Protein AF-A0A2H9MY84-F1 (afdb_monomer_lite)

Radius of gyration: 18.37 Å; chains: 1; bounding box: 45×48×30 Å

Structure (mmCIF, N/CA/C/O backbone):
data_AF-A0A2H9MY84-F1
#
_entry.id   AF-A0A2H9MY84-F1
#
loop_
_atom_site.group_PDB
_atom_site.id
_atom_site.type_symbol
_atom_site.label_atom_id
_atom_site.label_alt_id
_atom_site.label_comp_id
_atom_site.label_asym_id
_atom_site.label_entity_id
_atom_site.label_seq_id
_atom_site.pdbx_PDB_ins_code
_atom_site.Cartn_x
_atom_site.Cartn_y
_atom_site.Cartn_z
_atom_site.occupancy
_atom_site.B_iso_or_equiv
_atom_site.auth_seq_id
_atom_site.auth_comp_id
_atom_site.auth_asym_id
_atom_site.auth_atom_id
_atom_site.pdbx_PDB_model_num
ATOM 1 N N . MET A 1 1 ? -8.212 3.676 18.252 1.00 85.38 1 MET A N 1
ATOM 2 C CA . MET A 1 1 ? -8.146 3.739 16.785 1.00 85.38 1 MET A CA 1
ATOM 3 C C . MET A 1 1 ? -7.149 2.709 16.282 1.00 85.38 1 MET A C 1
ATOM 5 O O . MET A 1 1 ? -5.976 2.780 16.641 1.00 85.38 1 MET A O 1
ATOM 9 N N . LEU A 1 2 ? -7.628 1.711 15.543 1.00 94.31 2 LEU A N 1
ATOM 10 C CA . LEU A 1 2 ? -6.780 0.722 14.876 1.00 94.31 2 LEU A CA 1
ATOM 11 C C . LEU A 1 2 ? -6.131 1.348 13.636 1.00 94.31 2 LEU A C 1
ATOM 13 O O . LEU A 1 2 ? -6.719 2.222 13.009 1.00 94.31 2 LEU A O 1
ATOM 17 N N . LYS A 1 3 ? -4.930 0.895 13.271 1.00 95.75 3 LYS A N 1
ATOM 18 C CA . LYS A 1 3 ? -4.235 1.359 12.063 1.00 95.75 3 LYS A CA 1
ATOM 19 C C . LYS A 1 3 ? -3.980 0.186 11.133 1.00 95.75 3 LYS A C 1
ATOM 21 O O . LYS A 1 3 ? -3.356 -0.793 11.543 1.00 95.75 3 LYS A O 1
ATOM 26 N N . ILE A 1 4 ? -4.428 0.291 9.888 1.00 96.38 4 ILE A N 1
ATOM 27 C CA . ILE A 1 4 ? -4.256 -0.742 8.866 1.00 96.38 4 ILE A CA 1
ATOM 28 C C . ILE A 1 4 ? -3.284 -0.224 7.812 1.00 96.38 4 ILE A C 1
ATOM 30 O O . ILE A 1 4 ? -3.581 0.726 7.097 1.00 96.38 4 ILE A O 1
ATOM 34 N N . GLY A 1 5 ? -2.120 -0.860 7.698 1.00 95.56 5 GLY A N 1
ATOM 35 C CA . GLY A 1 5 ? -1.169 -0.578 6.623 1.00 95.56 5 GLY A CA 1
ATOM 36 C C . GLY A 1 5 ? -1.464 -1.424 5.384 1.00 95.56 5 GLY A C 1
ATOM 37 O O . GLY A 1 5 ? -1.414 -2.651 5.454 1.00 95.56 5 GLY A O 1
ATOM 38 N N . GLN A 1 6 ? -1.727 -0.788 4.242 1.00 94.94 6 GLN A N 1
ATOM 39 C CA . GLN A 1 6 ? -1.924 -1.448 2.951 1.00 94.94 6 GLN A CA 1
ATOM 40 C C . GLN A 1 6 ? -0.761 -1.153 2.003 1.00 94.94 6 GLN A C 1
ATOM 42 O O . GLN A 1 6 ? -0.557 -0.021 1.569 1.00 94.94 6 GLN A O 1
ATOM 47 N N . PHE A 1 7 ? -0.020 -2.196 1.633 1.00 93.19 7 PHE A N 1
ATOM 48 C CA . PHE A 1 7 ? 1.069 -2.106 0.663 1.00 93.19 7 PHE A CA 1
ATOM 49 C C . PHE A 1 7 ? 0.544 -2.404 -0.740 1.00 93.19 7 PHE A C 1
ATOM 51 O O . PHE A 1 7 ? 0.181 -3.540 -1.044 1.00 93.19 7 PHE A O 1
ATOM 58 N N . ILE A 1 8 ? 0.518 -1.394 -1.612 1.00 92.69 8 ILE A N 1
ATOM 59 C CA . ILE A 1 8 ? -0.011 -1.529 -2.973 1.00 92.69 8 ILE A CA 1
ATOM 60 C C . ILE A 1 8 ? 1.125 -1.452 -3.989 1.00 92.69 8 ILE A C 1
ATOM 62 O O . ILE A 1 8 ? 1.568 -0.385 -4.395 1.00 92.69 8 ILE A O 1
ATOM 66 N N . TYR A 1 9 ? 1.588 -2.615 -4.434 1.00 89.06 9 TYR A N 1
ATOM 67 C CA . TYR A 1 9 ? 2.607 -2.707 -5.470 1.00 89.06 9 TYR A CA 1
ATOM 68 C C . TYR A 1 9 ? 2.139 -2.180 -6.835 1.00 89.06 9 TYR A C 1
ATOM 70 O O . TYR A 1 9 ? 1.037 -2.539 -7.267 1.00 89.06 9 TYR A O 1
ATOM 78 N N . PRO A 1 10 ? 2.995 -1.452 -7.579 1.00 86.69 10 PRO A N 1
ATOM 79 C CA . PRO A 1 10 ? 2.692 -0.919 -8.909 1.00 86.69 10 PRO A CA 1
ATOM 80 C C . PRO A 1 10 ? 2.840 -1.959 -10.039 1.00 86.69 10 PRO A C 1
ATOM 82 O O . PRO A 1 10 ? 3.166 -1.605 -11.168 1.00 86.69 10 PRO A O 1
ATOM 85 N N . TRP A 1 11 ? 2.616 -3.252 -9.774 1.00 77.31 11 TRP A N 1
ATOM 86 C CA . TRP A 1 11 ? 2.831 -4.354 -10.737 1.00 77.31 11 TRP A CA 1
ATOM 87 C C . TRP A 1 11 ? 1.660 -4.542 -11.719 1.00 77.31 11 TRP A C 1
ATOM 89 O O . TRP A 1 11 ? 1.307 -5.660 -12.087 1.00 77.31 11 TRP A O 1
ATOM 99 N N . GLY A 1 12 ? 1.029 -3.439 -12.121 1.00 68.75 12 GLY A N 1
ATOM 100 C CA . GLY A 1 12 ? -0.174 -3.417 -12.949 1.00 68.75 12 GLY A CA 1
ATOM 101 C C . GLY A 1 12 ? -1.451 -3.079 -12.173 1.00 68.75 12 GLY A C 1
ATOM 102 O O . GLY A 1 12 ? -1.505 -3.095 -10.943 1.00 68.75 12 GLY A O 1
ATOM 103 N N . SER A 1 13 ? -2.513 -2.760 -12.917 1.00 82.00 13 SER A N 1
ATOM 104 C CA . SER A 1 13 ? -3.777 -2.244 -12.367 1.00 82.00 13 SER A CA 1
ATOM 105 C C . SER A 1 13 ? -4.520 -3.237 -11.469 1.00 82.00 13 SER A C 1
ATOM 107 O O . SER A 1 13 ? -5.223 -2.820 -10.553 1.00 82.00 13 SER A O 1
ATOM 109 N N . GLY A 1 14 ? -4.346 -4.544 -11.686 1.00 89.69 14 GLY A N 1
ATOM 110 C CA . GLY A 1 14 ? -5.095 -5.576 -10.966 1.00 89.69 14 GLY A CA 1
ATOM 111 C C . GLY A 1 14 ? -4.817 -5.619 -9.462 1.00 89.69 14 GLY A C 1
ATOM 112 O O . GLY A 1 14 ? -5.733 -5.892 -8.687 1.00 89.69 14 GLY A O 1
ATOM 113 N N . HIS A 1 15 ? -3.584 -5.334 -9.030 1.00 90.31 15 HIS A N 1
ATOM 114 C CA . HIS A 1 15 ? -3.273 -5.293 -7.600 1.00 90.31 15 HIS A CA 1
ATOM 115 C C . HIS A 1 15 ? -3.958 -4.101 -6.926 1.00 90.31 15 HIS A C 1
ATOM 117 O O . HIS A 1 15 ? -4.677 -4.286 -5.947 1.00 90.31 15 HIS A O 1
ATOM 123 N N . TYR A 1 16 ? -3.834 -2.913 -7.523 1.00 93.25 16 TYR A N 1
ATOM 124 C CA . TYR A 1 16 ? -4.531 -1.711 -7.072 1.00 93.25 16 TYR A CA 1
ATOM 125 C C . TYR A 1 16 ? -6.046 -1.929 -6.959 1.00 93.25 16 TYR A C 1
ATOM 127 O O . TYR A 1 16 ? -6.618 -1.690 -5.899 1.00 93.25 16 TYR A O 1
ATOM 135 N N . SER A 1 17 ? -6.697 -2.448 -8.006 1.00 95.00 17 SER A N 1
ATOM 136 C CA . SER A 1 17 ? -8.149 -2.665 -8.001 1.00 95.00 17 SER A CA 1
ATOM 137 C C . SER A 1 17 ? -8.608 -3.605 -6.882 1.00 95.00 17 SER A C 1
ATOM 139 O O . SER A 1 17 ? -9.628 -3.342 -6.250 1.00 95.00 17 SER A O 1
ATOM 141 N N . ARG A 1 18 ? -7.853 -4.675 -6.595 1.00 95.12 18 ARG A N 1
ATOM 142 C CA . ARG A 1 18 ? -8.177 -5.598 -5.496 1.00 95.12 18 ARG A CA 1
ATOM 143 C C . ARG A 1 18 ? -8.008 -4.954 -4.123 1.00 95.12 18 ARG A C 1
ATOM 145 O O . ARG A 1 18 ? -8.864 -5.156 -3.271 1.00 95.12 18 ARG A O 1
ATOM 152 N N . MET A 1 19 ? -6.956 -4.162 -3.927 1.00 95.62 19 MET A N 1
ATOM 153 C CA . MET A 1 19 ? -6.737 -3.450 -2.663 1.00 95.62 19 MET A CA 1
ATOM 154 C C . MET A 1 19 ? -7.811 -2.383 -2.423 1.00 95.62 19 MET A C 1
ATOM 156 O O . MET A 1 19 ? -8.315 -2.261 -1.314 1.00 95.62 19 MET A O 1
ATOM 160 N N . MET A 1 20 ? -8.258 -1.682 -3.470 1.00 95.88 20 MET A N 1
ATOM 161 C CA . MET A 1 20 ? -9.398 -0.763 -3.360 1.00 95.88 20 MET A CA 1
ATOM 162 C C . MET A 1 20 ? -10.692 -1.495 -3.001 1.00 95.88 20 MET A C 1
ATOM 164 O O . MET A 1 20 ? -11.418 -1.041 -2.123 1.00 95.88 20 MET A O 1
ATOM 16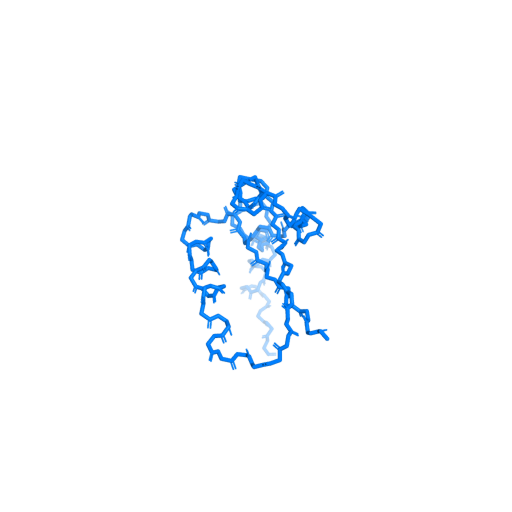8 N N . ARG A 1 21 ? -10.952 -2.654 -3.621 1.00 96.69 21 ARG A N 1
ATOM 169 C CA . ARG A 1 21 ? -12.130 -3.462 -3.289 1.00 96.69 21 ARG A CA 1
ATOM 170 C C . ARG A 1 21 ? -12.088 -3.987 -1.854 1.00 96.69 21 ARG A C 1
ATOM 172 O O . ARG A 1 21 ? -13.126 -4.032 -1.208 1.00 96.69 21 ARG A O 1
ATOM 179 N N . LEU A 1 22 ? -10.910 -4.376 -1.363 1.00 95.75 22 LEU A N 1
ATOM 180 C CA . LEU A 1 22 ? -10.713 -4.727 0.042 1.00 95.75 22 LEU A CA 1
ATOM 181 C C . LEU A 1 22 ? -11.053 -3.534 0.940 1.00 95.75 22 LEU A C 1
ATOM 183 O O . LEU A 1 22 ? -11.819 -3.694 1.880 1.00 95.75 22 LEU A O 1
ATOM 187 N N . ASN A 1 23 ? -10.532 -2.347 0.621 1.00 95.62 23 ASN A N 1
ATOM 188 C CA . ASN A 1 23 ? -10.763 -1.140 1.408 1.00 95.62 23 ASN A CA 1
ATOM 189 C C . ASN A 1 23 ? -12.253 -0.806 1.568 1.00 95.62 23 ASN A C 1
ATOM 191 O O . ASN A 1 23 ? -12.679 -0.454 2.658 1.00 95.62 23 ASN A O 1
ATOM 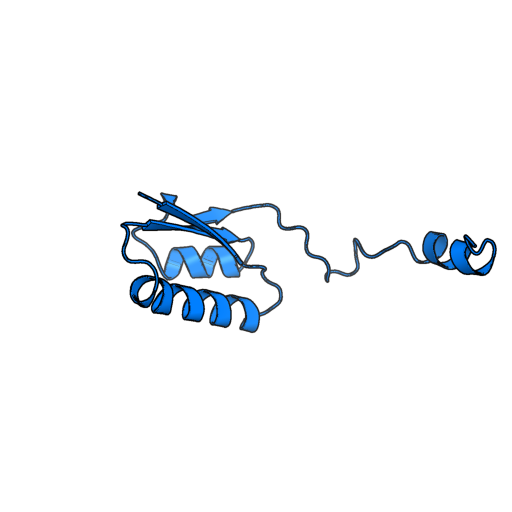195 N N . GLU A 1 24 ? -13.040 -0.966 0.501 1.00 95.31 24 GLU A N 1
ATOM 196 C CA . GLU A 1 24 ? -14.493 -0.732 0.508 1.00 95.31 24 GLU A CA 1
ATOM 197 C C . GLU A 1 24 ? -15.263 -1.658 1.454 1.00 95.31 24 GLU A C 1
ATOM 199 O O . GLU A 1 24 ? -16.337 -1.287 1.908 1.00 95.31 24 GLU A O 1
ATOM 204 N N . VAL A 1 25 ? -14.756 -2.865 1.718 1.00 96.81 25 VAL A N 1
ATOM 205 C CA . VAL A 1 25 ? -15.465 -3.854 2.542 1.00 96.81 25 VAL A CA 1
ATOM 206 C C . VAL A 1 25 ? -14.940 -3.925 3.973 1.00 96.81 25 VAL A C 1
ATOM 208 O O . VAL A 1 25 ? -15.522 -4.635 4.781 1.00 96.81 25 VAL A O 1
ATOM 211 N N . LEU A 1 26 ? -13.852 -3.228 4.327 1.00 95.62 26 LEU A N 1
ATOM 212 C CA . LEU A 1 26 ? -13.263 -3.324 5.673 1.00 95.62 26 LEU A CA 1
ATOM 213 C C . LEU A 1 26 ? -14.242 -2.894 6.776 1.00 95.62 26 LEU A C 1
ATOM 215 O O . LEU A 1 26 ? -14.309 -3.551 7.816 1.00 95.62 26 LEU A O 1
ATOM 219 N N . GLU A 1 27 ? -15.035 -1.850 6.528 1.00 93.19 27 GLU A N 1
ATOM 220 C CA . GLU A 1 27 ? -16.030 -1.318 7.474 1.00 93.19 27 GLU A CA 1
ATOM 221 C C . GLU A 1 27 ? -17.156 -2.324 7.789 1.00 93.19 27 GLU A C 1
ATOM 223 O O . GLU A 1 27 ? -17.742 -2.312 8.877 1.00 93.19 27 GLU A O 1
ATOM 228 N N . ASP A 1 28 ? -17.422 -3.272 6.885 1.00 96.81 28 ASP A N 1
ATOM 229 C CA . ASP A 1 28 ? -18.428 -4.313 7.110 1.00 96.81 28 ASP A CA 1
ATOM 230 C C . ASP A 1 28 ? -17.979 -5.321 8.181 1.00 96.81 28 ASP A C 1
ATOM 232 O O . ASP A 1 28 ? -18.821 -5.881 8.896 1.00 96.81 28 ASP A O 1
ATOM 236 N N . TYR A 1 29 ? -16.667 -5.532 8.330 1.00 96.19 29 TYR A N 1
ATOM 237 C CA . TYR A 1 29 ? -16.090 -6.583 9.178 1.00 96.19 29 TYR A CA 1
ATOM 238 C C . TYR A 1 29 ? -15.394 -6.057 10.435 1.00 96.19 29 TYR A C 1
ATOM 240 O O . TYR A 1 29 ? -15.395 -6.753 11.449 1.00 96.19 29 TYR A O 1
ATOM 248 N N . ILE A 1 30 ? -14.829 -4.850 10.400 1.00 95.75 30 ILE A N 1
ATOM 249 C CA . ILE A 1 30 ? -14.148 -4.232 11.545 1.00 95.75 30 ILE A CA 1
ATOM 250 C C . ILE A 1 30 ? -15.122 -3.255 12.204 1.00 95.75 30 ILE A C 1
ATOM 252 O O . ILE A 1 30 ? -15.574 -2.306 11.570 1.00 95.75 30 ILE A O 1
ATOM 256 N N . LYS A 1 31 ? -15.500 -3.522 13.460 1.00 93.94 31 LYS A N 1
ATOM 257 C CA . LYS A 1 31 ? -16.505 -2.724 14.192 1.00 93.94 31 LYS A CA 1
ATOM 258 C C . LYS A 1 31 ? -15.883 -1.609 15.020 1.00 93.94 31 LYS A C 1
ATOM 260 O O . LYS A 1 31 ? -16.575 -0.669 15.402 1.00 93.94 31 LYS A O 1
ATOM 265 N N . GLU A 1 32 ? -14.595 -1.717 15.302 1.00 95.69 32 GLU A N 1
ATOM 266 C CA . GLU A 1 32 ? -13.800 -0.682 15.935 1.00 95.69 32 GLU A CA 1
ATOM 267 C C . GLU A 1 32 ? -13.451 0.429 14.941 1.00 95.69 32 GLU A C 1
ATOM 269 O O . GLU A 1 32 ? -13.294 0.195 13.748 1.00 95.69 32 GLU A O 1
ATOM 274 N N . GLU A 1 33 ? -13.258 1.644 15.445 1.00 96.00 33 GLU A N 1
ATOM 275 C CA . GLU A 1 33 ? -12.745 2.756 14.646 1.00 96.00 33 GLU A CA 1
ATOM 276 C C . GLU A 1 33 ? -11.314 2.463 14.158 1.00 96.00 33 GLU A C 1
ATOM 278 O O . GLU A 1 33 ? -10.415 2.165 14.964 1.00 96.00 33 GLU A O 1
ATOM 283 N N . PHE A 1 34 ? -11.094 2.579 12.846 1.00 95.62 34 PHE A N 1
ATOM 284 C CA . PHE A 1 34 ? -9.801 2.351 12.211 1.00 95.62 34 PHE A CA 1
ATOM 285 C C . PHE A 1 34 ? -9.465 3.398 11.147 1.00 95.62 34 PHE A C 1
ATOM 287 O O . PHE A 1 34 ? -10.346 3.994 10.537 1.00 95.62 34 PHE A O 1
ATOM 294 N N . GLU A 1 35 ? -8.168 3.573 10.903 1.00 95.94 35 GLU A N 1
ATOM 295 C CA . GLU A 1 35 ? -7.624 4.346 9.786 1.00 95.94 35 GLU A CA 1
ATOM 296 C C . GLU A 1 35 ? -6.802 3.444 8.859 1.00 95.94 35 GLU A C 1
ATOM 298 O O . GLU A 1 35 ? -6.153 2.486 9.302 1.00 95.94 35 GLU A O 1
ATOM 303 N N . VAL A 1 36 ? -6.818 3.751 7.561 1.00 96.69 36 VAL A N 1
ATOM 304 C CA . VAL A 1 36 ? -6.068 3.005 6.549 1.00 96.69 36 VAL A CA 1
ATOM 305 C C . VAL A 1 36 ? -4.940 3.867 6.015 1.00 96.69 36 VAL A C 1
ATOM 307 O O . VAL A 1 36 ? -5.168 4.901 5.402 1.00 96.69 36 VAL A O 1
ATOM 310 N N . HIS A 1 37 ? -3.712 3.390 6.187 1.00 97.69 37 HIS A N 1
ATOM 311 C CA . HIS A 1 37 ? -2.536 3.988 5.580 1.00 97.69 37 HIS A CA 1
ATOM 312 C C . HIS A 1 37 ? -2.138 3.212 4.329 1.00 97.69 37 HIS A C 1
ATOM 314 O O . HIS A 1 37 ? -1.885 2.006 4.390 1.00 97.69 37 HIS A O 1
ATOM 320 N N . PHE A 1 38 ? -2.028 3.903 3.199 1.00 96.69 38 PHE A N 1
ATOM 321 C CA . PHE A 1 38 ? -1.574 3.311 1.948 1.00 96.69 38 PHE A CA 1
ATOM 322 C C . PHE A 1 38 ? -0.093 3.586 1.742 1.00 96.69 38 PHE A C 1
ATOM 324 O O . PHE A 1 38 ? 0.336 4.731 1.773 1.00 96.69 38 PHE A O 1
ATOM 331 N N . SER A 1 39 ? 0.675 2.547 1.446 1.00 95.69 39 SER A N 1
ATOM 332 C CA . SER A 1 39 ? 2.073 2.672 1.046 1.00 95.69 39 SER A CA 1
ATOM 333 C C . SER A 1 39 ? 2.220 2.188 -0.389 1.00 95.69 39 SER A C 1
ATOM 335 O O . SER A 1 39 ? 1.801 1.074 -0.708 1.00 95.69 39 SER A O 1
ATOM 337 N N . SER A 1 40 ? 2.791 3.015 -1.264 1.00 93.81 40 SER A N 1
ATOM 338 C CA . SER A 1 40 ? 2.932 2.738 -2.701 1.00 93.81 40 SER A CA 1
ATOM 339 C C . SER A 1 40 ? 4.124 3.488 -3.309 1.00 93.81 40 SER A C 1
ATOM 341 O O . SER A 1 40 ? 4.819 4.226 -2.619 1.00 93.81 40 SER A O 1
ATOM 343 N N . LYS A 1 41 ? 4.365 3.303 -4.610 1.00 92.12 41 LYS A N 1
ATOM 344 C CA . LYS A 1 41 ? 5.270 4.129 -5.421 1.00 92.12 41 LYS A CA 1
ATOM 345 C C . LYS A 1 41 ? 4.709 4.392 -6.823 1.00 92.12 41 LYS A C 1
ATOM 347 O O . LYS A 1 41 ? 3.676 3.822 -7.201 1.00 92.12 41 LYS A O 1
ATOM 352 N N . ASP A 1 42 ? 5.419 5.209 -7.596 1.00 91.19 42 ASP A N 1
ATOM 353 C CA . ASP A 1 42 ? 5.186 5.463 -9.023 1.00 91.19 42 ASP A CA 1
ATOM 354 C C . ASP A 1 42 ? 3.724 5.870 -9.330 1.00 91.19 42 ASP A C 1
ATOM 356 O O . ASP A 1 42 ? 3.068 6.593 -8.579 1.00 91.19 42 ASP A O 1
ATOM 360 N N . HIS A 1 43 ? 3.180 5.388 -10.448 1.00 92.19 43 HIS A N 1
ATOM 361 C CA . HIS A 1 43 ? 1.837 5.716 -10.923 1.00 92.19 43 HIS A CA 1
ATOM 362 C C . HIS A 1 43 ? 0.708 5.312 -9.959 1.00 92.19 43 HIS A C 1
ATOM 364 O O . HIS A 1 43 ? -0.378 5.882 -10.027 1.00 92.19 43 HIS A O 1
ATOM 370 N N . VAL A 1 44 ? 0.921 4.329 -9.075 1.00 94.00 44 VAL A N 1
ATOM 371 C CA . VAL A 1 44 ? -0.097 3.936 -8.088 1.00 94.00 44 VAL A CA 1
ATOM 372 C C . VAL A 1 44 ? -0.140 4.923 -6.925 1.00 94.00 44 VAL A C 1
ATOM 374 O O . VAL A 1 44 ? -1.228 5.242 -6.458 1.00 94.00 44 VAL A O 1
ATOM 377 N N . TYR A 1 45 ? 1.009 5.455 -6.499 1.00 95.31 45 TYR A N 1
ATOM 378 C CA . TYR A 1 45 ? 1.052 6.513 -5.485 1.00 95.31 45 TYR A CA 1
ATOM 379 C C . TYR A 1 45 ? 0.260 7.751 -5.937 1.00 95.31 45 TYR A C 1
ATOM 381 O O . TYR A 1 45 ? -0.614 8.219 -5.211 1.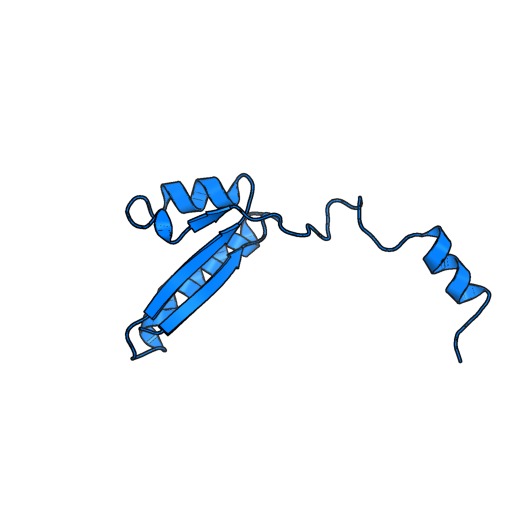00 95.31 45 TYR A O 1
ATOM 389 N N . GLN A 1 46 ? 0.458 8.197 -7.183 1.00 96.19 46 GLN A N 1
ATOM 390 C CA . GLN A 1 46 ? -0.299 9.325 -7.745 1.00 96.19 46 GLN A CA 1
ATOM 391 C C . GLN A 1 46 ? -1.811 9.049 -7.793 1.00 96.19 46 GLN A C 1
ATOM 393 O O . GLN A 1 46 ? -2.606 9.870 -7.343 1.00 96.19 46 GLN A O 1
ATOM 398 N N . LYS A 1 47 ? -2.220 7.846 -8.221 1.00 96.19 47 LYS A N 1
ATOM 399 C CA . LYS A 1 47 ? -3.636 7.435 -8.206 1.00 96.19 47 LYS A CA 1
ATOM 400 C C . LYS A 1 47 ? -4.263 7.451 -6.812 1.00 96.19 47 LYS A C 1
ATOM 402 O O . LYS A 1 47 ? -5.459 7.699 -6.690 1.00 96.19 47 LYS A O 1
ATOM 407 N N . LEU A 1 48 ? -3.498 7.132 -5.769 1.00 96.75 48 LEU A N 1
ATOM 408 C CA . LEU A 1 48 ? -3.990 7.183 -4.391 1.00 96.75 48 LEU A CA 1
ATOM 409 C C . LEU A 1 48 ? -4.197 8.630 -3.938 1.00 96.75 48 LEU A C 1
ATOM 411 O O . LEU A 1 48 ? -5.241 8.922 -3.363 1.00 96.75 48 LEU A O 1
ATOM 415 N N . LEU A 1 49 ? -3.262 9.534 -4.257 1.00 97.88 49 LEU A N 1
ATOM 416 C CA . LEU A 1 49 ? -3.397 10.964 -3.956 1.00 97.88 49 LEU A CA 1
ATOM 417 C C . LEU A 1 49 ? -4.606 11.598 -4.654 1.00 97.88 49 LEU A C 1
ATOM 419 O O . LEU A 1 49 ? -5.287 12.431 -4.062 1.00 97.88 49 LEU A O 1
ATOM 423 N N . GLU A 1 50 ? -4.876 11.204 -5.900 1.00 97.56 50 GLU A N 1
ATOM 424 C CA . GLU A 1 50 ? -6.052 11.654 -6.654 1.00 97.56 50 GLU A CA 1
ATOM 425 C C . GLU A 1 50 ? -7.358 11.099 -6.074 1.00 97.56 50 GLU A C 1
ATOM 427 O O . GLU A 1 50 ? -8.361 11.807 -6.023 1.00 97.56 50 GLU A O 1
ATOM 432 N N . LYS A 1 51 ? -7.358 9.833 -5.635 1.00 96.56 51 LYS A N 1
ATOM 433 C CA . LYS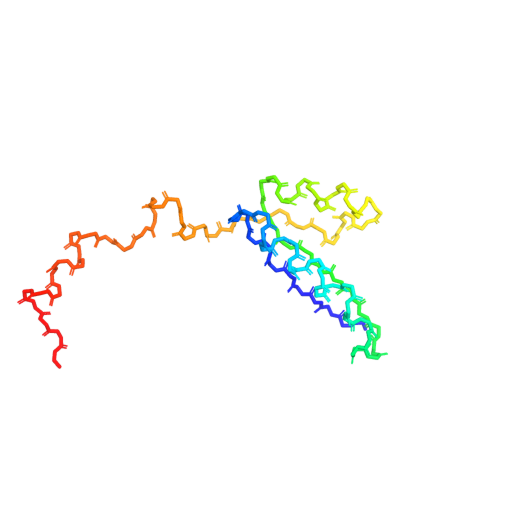 A 1 51 ? -8.556 9.164 -5.113 1.00 96.56 51 LYS A CA 1
ATOM 434 C C . LYS A 1 51 ? -8.929 9.609 -3.697 1.00 96.56 51 LYS A C 1
ATOM 436 O O . LYS A 1 51 ? -10.115 9.660 -3.387 1.00 96.56 51 LYS A O 1
ATOM 441 N N . PHE A 1 52 ? -7.945 9.923 -2.856 1.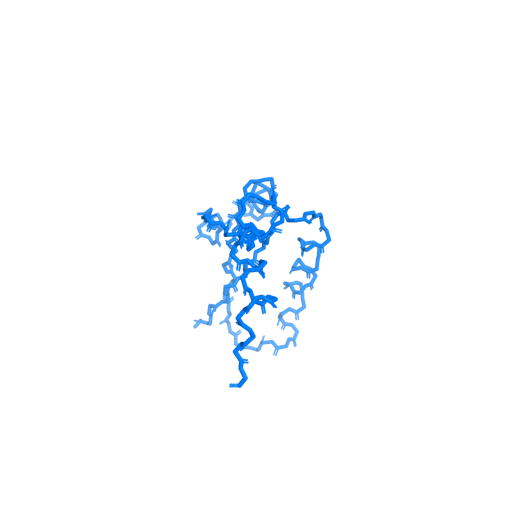00 96.75 52 PHE A N 1
ATOM 442 C CA . PHE A 1 52 ? -8.155 10.338 -1.466 1.00 96.75 52 PHE A CA 1
ATOM 443 C C . PHE A 1 52 ? -7.493 11.700 -1.191 1.00 96.75 52 PHE A C 1
ATOM 445 O O . PHE A 1 52 ? -6.539 11.785 -0.413 1.00 96.75 52 PHE A O 1
ATOM 452 N N . PRO A 1 53 ? -7.985 12.785 -1.817 1.00 96.94 53 PRO A N 1
ATOM 453 C CA . PRO A 1 53 ? -7.342 14.099 -1.754 1.00 96.94 53 PRO A CA 1
ATOM 454 C C . PRO A 1 53 ? -7.312 14.706 -0.344 1.00 96.94 53 PRO A C 1
ATOM 456 O O . PRO A 1 53 ? -6.430 15.519 -0.067 1.00 96.94 53 PRO A O 1
ATOM 459 N N . ASP A 1 54 ? -8.224 14.288 0.537 1.00 97.56 54 ASP A N 1
ATOM 460 C CA . ASP A 1 54 ? -8.343 14.792 1.911 1.00 97.56 54 ASP A CA 1
ATOM 461 C C . ASP A 1 54 ? -7.521 13.988 2.937 1.00 97.56 54 ASP A C 1
ATOM 463 O O . ASP A 1 54 ? -7.388 14.419 4.077 1.00 97.56 54 ASP A O 1
ATOM 467 N N . HIS A 1 55 ? -6.935 12.850 2.539 1.00 95.69 55 HIS A N 1
ATOM 468 C CA . HIS A 1 55 ? -6.229 11.912 3.431 1.00 95.69 55 HIS A CA 1
ATOM 469 C C . HIS A 1 55 ? -4.762 11.716 3.010 1.00 95.69 55 HIS A C 1
ATOM 471 O O . HIS A 1 55 ? -4.213 10.614 3.054 1.00 95.69 55 HIS A O 1
ATOM 477 N N . LYS A 1 56 ? -4.113 12.784 2.526 1.00 96.38 56 LYS A N 1
ATOM 478 C CA . LYS A 1 56 ? -2.742 12.716 1.980 1.00 96.38 56 LYS A CA 1
ATOM 479 C C . LYS A 1 56 ? -1.700 12.311 3.019 1.00 96.38 56 LYS A C 1
ATOM 481 O O . LYS A 1 56 ? -0.718 11.670 2.669 1.00 96.38 56 LYS A O 1
ATOM 486 N N . ASP A 1 57 ? -1.920 12.657 4.282 1.00 97.06 57 ASP A N 1
ATOM 487 C CA . ASP A 1 57 ? -1.108 12.250 5.433 1.00 97.06 57 ASP A CA 1
ATOM 488 C C . ASP A 1 57 ? -1.144 10.732 5.689 1.00 97.06 57 ASP A C 1
ATOM 490 O O . ASP A 1 57 ? -0.260 10.182 6.350 1.00 97.06 57 ASP A O 1
ATOM 494 N N . GLN A 1 58 ? -2.128 10.035 5.116 1.00 97.44 58 GLN A N 1
ATOM 495 C CA . GLN A 1 58 ? -2.270 8.585 5.194 1.00 97.44 58 GLN A CA 1
ATOM 496 C C . GLN A 1 58 ? -1.657 7.858 3.985 1.00 97.44 58 GLN A C 1
ATOM 498 O O . GLN A 1 58 ? -1.643 6.628 3.962 1.00 97.44 58 GLN A O 1
ATOM 503 N N . ILE A 1 59 ? -1.121 8.585 2.997 1.00 97.88 59 ILE A N 1
ATOM 504 C CA . ILE A 1 59 ? -0.555 8.019 1.769 1.00 97.88 59 ILE A CA 1
ATOM 505 C C . ILE A 1 59 ? 0.959 8.237 1.744 1.00 97.88 59 ILE A C 1
ATOM 507 O O . ILE A 1 59 ? 1.455 9.353 1.601 1.00 97.88 59 ILE A O 1
ATOM 511 N N . HIS A 1 60 ? 1.702 7.139 1.803 1.00 97.25 60 HIS A N 1
ATOM 512 C CA . HIS A 1 60 ? 3.153 7.124 1.923 1.00 97.25 60 HIS A CA 1
ATOM 513 C C . HIS A 1 60 ? 3.803 6.662 0.623 1.00 97.25 60 HIS A C 1
ATOM 515 O O . HIS A 1 60 ? 3.524 5.568 0.118 1.00 97.25 60 HIS A O 1
ATOM 521 N N . GLU A 1 61 ? 4.710 7.479 0.094 1.00 95.44 61 GLU A N 1
ATOM 522 C CA . GLU A 1 61 ? 5.624 7.030 -0.950 1.00 95.44 61 GLU A CA 1
ATOM 523 C C . GLU A 1 61 ? 6.754 6.227 -0.302 1.00 95.44 61 GLU A C 1
ATOM 525 O O . GLU A 1 61 ? 7.456 6.720 0.581 1.00 95.44 61 GLU A O 1
ATOM 530 N N . ILE A 1 62 ? 6.921 4.972 -0.713 1.00 91.00 62 ILE A N 1
ATOM 531 C CA . ILE A 1 62 ? 7.956 4.093 -0.168 1.00 91.00 62 ILE A CA 1
ATOM 532 C C . ILE A 1 62 ? 8.767 3.439 -1.278 1.00 91.00 62 ILE A C 1
ATOM 534 O O . ILE A 1 62 ? 8.266 3.144 -2.365 1.00 91.00 62 ILE A O 1
ATOM 538 N N . LEU A 1 63 ? 10.020 3.105 -0.973 1.00 83.19 63 LEU A N 1
ATOM 539 C CA . LEU A 1 63 ? 10.770 2.198 -1.827 1.00 83.19 63 LEU A CA 1
ATOM 540 C C . LEU A 1 63 ? 10.160 0.800 -1.709 1.00 83.19 63 LEU A C 1
ATOM 542 O O . LEU A 1 63 ? 10.349 0.097 -0.718 1.00 83.19 63 LEU A O 1
ATOM 546 N N . MET A 1 64 ? 9.424 0.390 -2.735 1.00 75.81 64 MET A N 1
ATOM 547 C CA . MET A 1 64 ? 8.934 -0.979 -2.824 1.00 75.81 64 MET A CA 1
ATOM 548 C C . MET A 1 64 ? 9.994 -1.855 -3.483 1.00 75.81 64 MET A C 1
ATOM 550 O O . MET A 1 64 ? 10.399 -1.528 -4.607 1.00 75.81 64 MET A O 1
ATOM 554 N N . PRO A 1 65 ? 10.408 -2.977 -2.861 1.00 65.50 65 PRO A N 1
ATOM 555 C CA . PRO A 1 65 ? 11.173 -3.985 -3.574 1.00 65.50 65 PRO A CA 1
ATOM 556 C C . PRO A 1 65 ? 10.258 -4.529 -4.674 1.00 65.50 65 PRO A C 1
ATOM 558 O O . PRO A 1 65 ? 9.328 -5.274 -4.388 1.00 65.50 65 PRO A O 1
ATOM 561 N N . THR A 1 66 ? 10.431 -4.076 -5.917 1.00 62.78 66 THR A N 1
ATOM 562 C CA . THR A 1 66 ? 9.749 -4.625 -7.094 1.00 62.78 66 THR A CA 1
ATOM 563 C C . THR A 1 66 ? 10.416 -5.970 -7.438 1.00 62.78 66 THR A C 1
ATOM 565 O O . THR A 1 66 ? 11.566 -5.960 -7.868 1.00 62.78 66 THR A O 1
ATOM 568 N N . PRO A 1 67 ? 9.750 -7.136 -7.298 1.00 58.56 67 PRO A N 1
ATOM 569 C CA . PRO A 1 67 ? 10.309 -8.445 -7.617 1.00 58.56 67 PRO A CA 1
ATOM 570 C C . PRO A 1 67 ? 10.377 -8.709 -9.126 1.00 58.56 67 PRO A C 1
ATOM 572 O O . PRO A 1 67 ? 10.919 -9.731 -9.528 1.00 58.56 67 PRO A O 1
ATOM 575 N N . ILE A 1 68 ? 9.806 -7.840 -9.974 1.00 54.50 68 ILE A N 1
ATOM 576 C CA . ILE A 1 68 ? 9.449 -8.188 -11.365 1.00 54.50 68 ILE A CA 1
ATOM 577 C C . ILE A 1 68 ? 10.069 -7.236 -12.406 1.00 54.50 68 ILE A C 1
ATOM 579 O O . ILE A 1 68 ? 9.768 -7.323 -13.588 1.00 54.50 68 ILE A O 1
ATOM 583 N N . ASP A 1 69 ? 11.026 -6.384 -12.034 1.00 52.22 69 ASP A N 1
ATOM 584 C CA . ASP A 1 69 ? 11.810 -5.658 -13.052 1.00 52.22 69 ASP A CA 1
ATOM 585 C C . ASP A 1 69 ? 12.915 -6.563 -13.643 1.00 52.22 69 ASP A C 1
ATOM 587 O O . ASP A 1 69 ? 13.709 -6.128 -14.474 1.00 52.22 69 ASP A O 1
ATOM 591 N N . GLY A 1 70 ? 13.056 -7.801 -13.143 1.00 51.78 70 GLY A N 1
ATOM 592 C CA . GLY A 1 70 ? 14.139 -8.734 -13.484 1.00 51.78 70 GLY A CA 1
ATOM 593 C C . GLY A 1 70 ? 15.528 -8.305 -12.991 1.00 51.78 70 GLY A C 1
ATOM 594 O O . GLY A 1 70 ? 16.439 -9.124 -12.943 1.00 51.78 70 GLY A O 1
ATOM 595 N N . LYS A 1 71 ? 15.696 -7.046 -12.564 1.00 55.50 71 LYS A N 1
ATOM 596 C CA . LYS A 1 71 ? 16.970 -6.484 -12.083 1.00 55.50 71 LYS A CA 1
ATOM 597 C C . LYS A 1 71 ? 17.453 -7.075 -10.757 1.00 55.50 71 LYS A C 1
ATOM 599 O O . LYS A 1 71 ? 18.654 -7.112 -10.525 1.00 55.50 71 LYS A O 1
ATOM 604 N N . PHE A 1 72 ? 16.531 -7.536 -9.912 1.00 58.19 72 PHE A N 1
ATOM 605 C CA . PHE A 1 72 ? 16.818 -8.099 -8.586 1.00 58.19 72 PHE A CA 1
ATOM 606 C C . PHE A 1 72 ? 16.271 -9.525 -8.434 1.00 58.19 72 PHE A C 1
ATOM 608 O O . PHE A 1 72 ? 15.862 -9.934 -7.349 1.00 58.19 72 PHE A O 1
ATOM 615 N N . GLY A 1 73 ? 16.225 -10.280 -9.536 1.00 65.19 73 GLY A N 1
ATOM 616 C CA . GLY A 1 73 ? 15.985 -11.719 -9.475 1.00 65.19 73 GLY A CA 1
ATOM 617 C C . GLY A 1 73 ? 17.161 -12.455 -8.816 1.00 65.19 73 GLY A C 1
ATOM 618 O O . GLY A 1 73 ? 18.248 -11.885 -8.675 1.00 65.19 73 GLY A O 1
ATOM 619 N N . PRO A 1 74 ? 16.983 -13.725 -8.417 1.00 69.50 74 PRO A N 1
ATOM 620 C CA .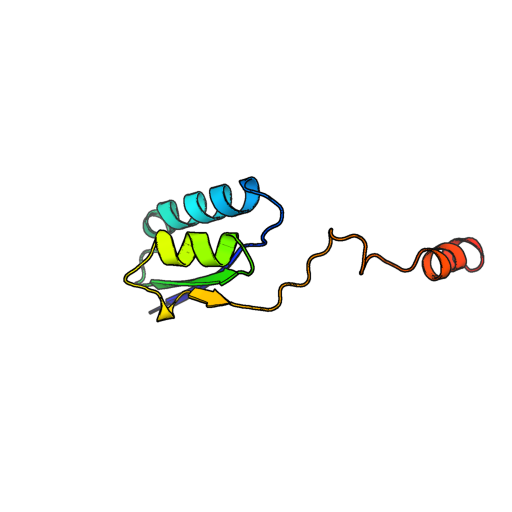 PRO A 1 74 ? 18.103 -14.538 -7.962 1.00 69.50 74 PRO A CA 1
ATOM 621 C C . PRO A 1 74 ? 19.183 -14.576 -9.050 1.00 69.50 74 PRO A C 1
ATOM 623 O O . PRO A 1 74 ? 18.885 -14.713 -10.238 1.00 69.50 74 PRO A O 1
ATOM 626 N N . SER A 1 75 ? 20.450 -14.438 -8.652 1.00 80.25 75 SER A N 1
ATOM 627 C CA . SER A 1 75 ? 21.569 -14.524 -9.594 1.00 80.25 75 SER A CA 1
ATOM 628 C C . SER A 1 75 ? 21.526 -15.872 -10.309 1.00 80.25 75 SER A C 1
ATOM 630 O O . SER A 1 75 ? 21.572 -16.919 -9.660 1.00 80.25 75 SER A O 1
ATOM 632 N N . ILE A 1 76 ? 21.453 -15.846 -11.642 1.00 80.69 76 ILE A N 1
ATOM 633 C CA . ILE A 1 76 ? 21.450 -17.061 -12.468 1.00 80.69 76 ILE A CA 1
ATOM 634 C C . ILE A 1 76 ? 22.729 -17.857 -12.201 1.00 80.69 76 ILE A C 1
ATOM 636 O O . ILE A 1 76 ? 22.660 -19.058 -11.962 1.00 80.69 76 ILE A O 1
ATOM 640 N N . LEU A 1 77 ? 23.882 -17.178 -12.146 1.00 84.81 77 LEU A N 1
ATOM 641 C CA . LEU A 1 77 ? 25.170 -17.815 -11.875 1.00 84.81 77 LEU A CA 1
ATOM 642 C C . LEU A 1 77 ? 25.184 -18.510 -10.506 1.00 84.81 77 LEU A C 1
ATOM 644 O O . LEU A 1 77 ? 25.586 -19.666 -10.416 1.00 84.81 77 LEU A O 1
ATOM 648 N N . LEU A 1 78 ? 24.711 -17.835 -9.452 1.00 84.06 78 LEU A N 1
ATOM 649 C CA . LEU A 1 78 ? 24.637 -18.443 -8.118 1.00 84.06 78 LEU A CA 1
ATOM 650 C C . LEU A 1 78 ? 23.622 -19.590 -8.078 1.00 84.06 78 LEU A C 1
ATOM 652 O O . LEU A 1 78 ? 23.872 -20.607 -7.444 1.00 84.06 78 LEU A O 1
ATOM 656 N N . SER A 1 79 ? 22.509 -19.463 -8.798 1.00 83.56 79 SER A N 1
ATOM 657 C CA . SER A 1 79 ? 21.486 -20.510 -8.884 1.00 83.56 79 SER A CA 1
ATOM 658 C C . SER A 1 79 ? 22.008 -21.762 -9.591 1.00 83.56 79 SER A C 1
ATOM 660 O O . SER A 1 79 ? 21.634 -22.871 -9.219 1.00 83.56 79 SER A O 1
ATOM 662 N N . MET A 1 80 ? 22.912 -21.610 -10.566 1.00 89.19 80 MET A N 1
ATOM 663 C CA . MET A 1 80 ? 23.551 -22.739 -11.244 1.00 89.19 80 MET A CA 1
ATOM 664 C C . MET A 1 80 ? 24.484 -23.545 -10.332 1.00 89.19 80 MET A C 1
ATOM 666 O O . MET A 1 80 ? 24.634 -24.747 -10.545 1.00 89.19 80 MET A O 1
ATOM 670 N N . LEU A 1 81 ? 25.066 -22.936 -9.292 1.00 87.75 81 LEU A N 1
ATOM 671 C CA . LEU A 1 81 ? 25.912 -23.659 -8.334 1.00 87.75 81 LEU A CA 1
ATOM 672 C C . LEU A 1 81 ? 25.142 -24.756 -7.591 1.00 87.75 81 LEU A C 1
ATOM 674 O O . LEU A 1 81 ? 25.729 -25.787 -7.277 1.00 87.75 81 LEU A O 1
ATOM 678 N N . ASN A 1 82 ? 23.830 -24.596 -7.396 1.00 82.88 82 ASN A N 1
ATOM 679 C CA . ASN A 1 82 ? 22.993 -25.611 -6.751 1.00 82.88 82 ASN A CA 1
ATOM 680 C C . ASN A 1 82 ? 22.894 -26.920 -7.556 1.00 82.88 82 ASN A C 1
ATOM 682 O O . ASN A 1 82 ? 22.619 -27.964 -6.973 1.00 82.88 82 ASN A O 1
ATOM 686 N N . PHE A 1 83 ? 23.136 -26.899 -8.875 1.00 84.44 83 PHE A N 1
ATOM 687 C CA . PHE A 1 83 ? 23.230 -28.131 -9.671 1.00 84.44 83 PHE A CA 1
ATOM 688 C C . PHE A 1 83 ? 24.558 -28.866 -9.460 1.00 84.44 83 PHE A C 1
ATOM 690 O O . PHE A 1 83 ? 24.608 -30.085 -9.593 1.00 84.44 83 PHE A O 1
ATOM 697 N N . LEU A 1 84 ? 25.633 -28.132 -9.161 1.00 82.88 84 LEU A N 1
ATOM 698 C CA . LEU A 1 84 ? 26.975 -28.689 -8.971 1.00 82.88 84 LEU A CA 1
ATOM 699 C C . LEU A 1 84 ? 27.221 -29.121 -7.523 1.00 82.88 84 LEU A C 1
ATOM 701 O O . LEU A 1 84 ? 27.949 -30.079 -7.283 1.00 82.88 84 LEU A O 1
ATOM 705 N N . LEU A 1 85 ? 26.618 -28.414 -6.569 1.00 82.00 85 LEU A N 1
ATOM 706 C CA . LEU A 1 85 ? 26.729 -28.657 -5.136 1.00 82.00 85 LEU A CA 1
ATOM 707 C C . LEU A 1 85 ? 25.320 -28.749 -4.536 1.00 82.00 85 LEU A C 1
ATOM 709 O O . LEU A 1 85 ? 24.887 -27.817 -3.854 1.00 82.00 85 LEU A O 1
ATOM 713 N N . PRO A 1 86 ? 24.571 -29.832 -4.814 1.00 74.69 86 PRO A N 1
ATOM 714 C CA . PRO A 1 86 ? 23.273 -30.019 -4.193 1.00 74.69 86 PRO A CA 1
ATOM 715 C C . PRO A 1 86 ? 23.466 -30.095 -2.678 1.00 74.69 86 PRO A C 1
ATOM 717 O O . PRO A 1 86 ? 24.220 -30.928 -2.176 1.00 74.69 86 PRO A O 1
ATOM 720 N N . ILE A 1 87 ? 22.802 -29.199 -1.951 1.00 67.69 87 ILE A N 1
ATOM 721 C CA . ILE A 1 87 ? 22.739 -29.276 -0.494 1.00 67.69 87 ILE A CA 1
ATOM 722 C C . ILE A 1 87 ? 21.753 -30.405 -0.179 1.00 67.69 87 ILE A C 1
ATOM 724 O O . ILE A 1 87 ? 20.547 -30.242 -0.364 1.00 67.69 87 ILE A O 1
ATOM 728 N N . SER A 1 88 ? 22.294 -31.566 0.185 1.00 66.62 88 SER A N 1
ATOM 729 C CA . SER A 1 88 ? 21.561 -32.758 0.632 1.00 66.62 88 SER A CA 1
ATOM 730 C C . SER A 1 88 ? 21.209 -32.695 2.109 1.00 66.62 88 SER A C 1
ATOM 732 O O . SER A 1 88 ? 22.099 -32.263 2.879 1.00 66.62 88 SER A O 1
#

Secondary structure (DSSP, 8-state):
-EEEEEE---S-HHHHHHHHHHHHHHHHH--S-EEEEEEE-HHHHHHHHHH-TT-GGGEEE-----TTSSTTSPPHHHHHHHHHS---

Foldseek 3Di:
DAEAEAEQEVPDDVSVVVVVVVVVCPVVPDVDDYDYAYEYADPSLVVVCVVCVPPNVSRHYDPDPDQPVVPPDPDPVVVVVCVVPPPD

pLDDT: mean 87.64, std 12.5, range [51.78, 97.88]

Sequence (88 aa):
MLKIGQFIYPWGSGHYSRMMRLNEVLEDYIKEEFEVHFSSKDHVYQKLLEKFPDHKDQIHEILMPTPIDGKFGPSILLSMLNFLLPIS